Protein AF-A0A350IVI2-F1 (afdb_monomer_lite)

pLDDT: mean 86.67, std 11.13, range [50.38, 94.94]

Foldseek 3Di:
DQQPDQEEEAPDLDQVCCPPDHPHHYDYPPCSVVPPPDD

Structure (mmCIF, N/CA/C/O backbone):
data_AF-A0A350IVI2-F1
#
_entry.id   AF-A0A350IVI2-F1
#
loop_
_atom_site.group_PDB
_atom_site.id
_atom_site.type_symbol
_atom_site.label_atom_id
_atom_site.label_alt_id
_atom_site.label_comp_id
_atom_site.label_asym_id
_atom_site.label_entity_id
_atom_site.label_seq_id
_atom_site.pdbx_PDB_ins_code
_atom_site.Cartn_x
_atom_site.Cartn_y
_atom_site.Cartn_z
_atom_site.occupancy
_atom_site.B_iso_or_equiv
_atom_site.auth_seq_id
_atom_site.auth_comp_id
_atom_site.auth_asym_id
_atom_site.auth_atom_id
_atom_site.pdbx_PDB_model_num
ATOM 1 N N . VAL A 1 1 ? 3.900 -0.324 15.010 1.00 74.06 1 VAL A N 1
ATOM 2 C CA . VAL A 1 1 ? 3.322 0.989 14.610 1.00 74.06 1 VAL A CA 1
ATOM 3 C C . VAL A 1 1 ? 2.407 0.830 13.406 1.00 74.06 1 VAL A C 1
ATOM 5 O O . VAL A 1 1 ? 1.299 1.339 13.467 1.00 74.06 1 VAL A O 1
ATOM 8 N N . ILE A 1 2 ? 2.825 0.076 12.381 1.00 80.00 2 ILE A N 1
ATOM 9 C CA . ILE A 1 2 ? 2.020 -0.223 11.183 1.00 80.00 2 ILE A CA 1
ATOM 10 C C . ILE A 1 2 ? 0.650 -0.826 11.538 1.00 80.00 2 ILE A C 1
ATOM 12 O O . ILE A 1 2 ? -0.355 -0.337 11.051 1.00 80.00 2 ILE A O 1
ATOM 16 N N . ASP A 1 3 ? 0.566 -1.761 12.487 1.00 84.56 3 ASP A N 1
ATOM 17 C CA . ASP A 1 3 ? -0.726 -2.359 12.891 1.00 84.56 3 ASP A CA 1
ATOM 18 C C . ASP A 1 3 ? -1.741 -1.383 13.508 1.00 84.56 3 ASP A C 1
ATOM 20 O O . ASP A 1 3 ? -2.897 -1.735 13.721 1.00 84.56 3 ASP A O 1
ATOM 24 N N . ARG A 1 4 ? -1.314 -0.161 13.847 1.00 87.50 4 ARG A N 1
ATOM 25 C CA . ARG A 1 4 ? -2.197 0.894 14.360 1.00 87.50 4 ARG A CA 1
ATOM 26 C C . ARG A 1 4 ? -2.522 1.953 13.304 1.00 87.50 4 ARG A C 1
ATOM 28 O O . ARG A 1 4 ? -3.197 2.924 13.637 1.00 87.50 4 ARG A O 1
ATOM 35 N N . SER A 1 5 ? -2.021 1.825 12.073 1.00 88.94 5 SER A N 1
ATOM 36 C CA . SER A 1 5 ? -2.326 2.776 11.007 1.00 88.94 5 SER A CA 1
ATOM 37 C C . SER A 1 5 ? -3.679 2.461 10.364 1.00 88.94 5 SER A C 1
ATOM 39 O O . SER A 1 5 ? -4.064 1.307 10.207 1.00 88.94 5 SER A O 1
ATOM 41 N N . GLY A 1 6 ? -4.415 3.508 9.983 1.00 92.38 6 GLY A N 1
ATOM 42 C CA . GLY A 1 6 ? -5.640 3.358 9.185 1.00 92.38 6 GLY A CA 1
ATOM 43 C C . GLY A 1 6 ? -5.372 3.175 7.687 1.00 92.38 6 GLY A C 1
ATOM 44 O O . GLY A 1 6 ? -6.259 2.754 6.952 1.00 92.38 6 GLY A O 1
ATOM 45 N N . LEU A 1 7 ? -4.160 3.507 7.234 1.00 92.06 7 LEU A N 1
ATOM 46 C CA . LEU A 1 7 ? -3.707 3.415 5.849 1.00 92.06 7 LEU A CA 1
ATOM 47 C C . LEU A 1 7 ? -2.180 3.285 5.830 1.00 92.06 7 LEU A C 1
ATOM 49 O O . LEU A 1 7 ? -1.493 3.938 6.622 1.00 92.06 7 LEU A O 1
ATOM 53 N N . LEU A 1 8 ? -1.652 2.485 4.907 1.00 92.69 8 LEU A N 1
ATOM 54 C CA . LEU A 1 8 ? -0.236 2.480 4.546 1.00 92.69 8 LEU A CA 1
ATOM 55 C C . LEU A 1 8 ? -0.052 3.043 3.131 1.00 92.69 8 LEU A C 1
ATOM 57 O O . LEU A 1 8 ? -0.768 2.657 2.209 1.00 92.69 8 LEU A O 1
ATOM 61 N N . ILE A 1 9 ? 0.932 3.928 2.956 1.00 93.62 9 ILE A N 1
ATOM 62 C CA . ILE A 1 9 ? 1.336 4.451 1.646 1.00 93.62 9 ILE A CA 1
ATOM 63 C C . ILE A 1 9 ? 2.786 4.038 1.390 1.00 93.62 9 ILE A C 1
ATOM 65 O O . ILE A 1 9 ? 3.680 4.433 2.139 1.00 93.62 9 ILE A O 1
ATOM 69 N N . VAL A 1 10 ? 3.022 3.271 0.324 1.00 92.75 10 VAL A N 1
ATOM 70 C CA . VAL A 1 10 ? 4.369 2.933 -0.156 1.00 92.75 10 VAL A CA 1
ATOM 71 C C . VAL A 1 10 ? 4.740 3.918 -1.260 1.00 92.75 10 VAL A C 1
ATOM 73 O O . VAL A 1 10 ? 4.256 3.820 -2.385 1.00 92.75 10 VAL A O 1
ATOM 76 N N . ALA A 1 11 ? 5.580 4.895 -0.915 1.00 94.81 11 ALA A N 1
ATOM 77 C CA . ALA A 1 11 ? 5.984 5.991 -1.803 1.00 94.81 11 ALA A CA 1
ATOM 78 C C . ALA A 1 11 ? 7.447 5.905 -2.276 1.00 94.81 11 ALA A C 1
ATOM 80 O O . ALA A 1 11 ? 7.948 6.851 -2.881 1.00 94.81 11 ALA A O 1
ATOM 81 N N . THR A 1 12 ? 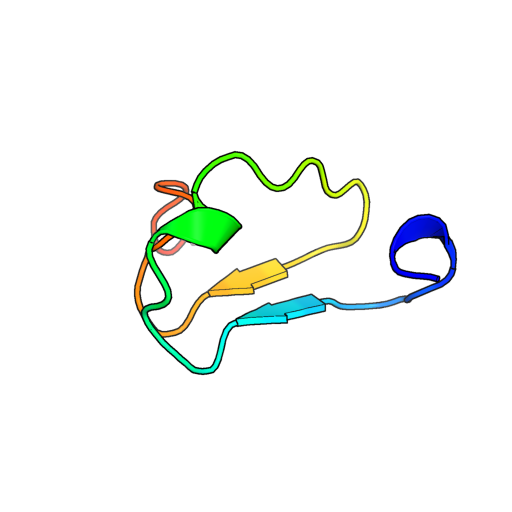8.108 4.769 -2.039 1.00 94.94 12 THR A N 1
ATOM 82 C CA . THR A 1 12 ? 9.479 4.496 -2.491 1.00 94.94 12 THR A CA 1
ATOM 83 C C . THR A 1 12 ? 9.613 3.008 -2.834 1.00 94.94 12 THR A C 1
ATOM 85 O O . THR A 1 12 ? 9.138 2.181 -2.052 1.00 94.94 12 THR A O 1
ATOM 88 N N . PRO A 1 13 ? 10.283 2.631 -3.939 1.00 93.69 13 PRO A N 1
ATOM 89 C CA . PRO A 1 13 ? 10.481 1.235 -4.327 1.00 93.69 13 PRO A CA 1
ATOM 90 C C . PRO A 1 13 ? 11.630 0.572 -3.546 1.00 93.69 13 PRO A C 1
ATOM 92 O O . PRO A 1 13 ? 12.659 0.216 -4.120 1.00 93.69 13 PRO A O 1
ATOM 95 N N . HIS A 1 14 ? 11.495 0.445 -2.223 1.00 94.44 14 HIS A N 1
ATOM 96 C CA . HIS A 1 14 ? 12.524 -0.196 -1.401 1.00 94.44 14 HIS A CA 1
ATOM 97 C C . HIS A 1 14 ? 12.356 -1.729 -1.397 1.00 94.44 14 HIS A C 1
ATOM 99 O O . HIS A 1 14 ? 11.269 -2.199 -1.056 1.00 94.44 14 HIS A O 1
ATOM 105 N N . PRO A 1 15 ? 13.399 -2.528 -1.711 1.00 90.69 15 PRO A N 1
ATOM 106 C CA . PRO A 1 15 ? 13.284 -3.991 -1.787 1.00 90.69 15 PRO A CA 1
ATOM 107 C C . PRO A 1 15 ? 12.764 -4.656 -0.503 1.00 90.69 15 PRO A C 1
ATOM 109 O O . PRO A 1 15 ? 11.993 -5.611 -0.568 1.00 90.69 15 PRO A O 1
ATOM 112 N N . GLU A 1 16 ? 13.131 -4.114 0.660 1.00 92.12 16 GLU A N 1
ATOM 113 C CA . GLU A 1 16 ? 12.712 -4.615 1.983 1.00 92.12 16 GLU A CA 1
ATOM 114 C C . GLU A 1 16 ? 11.217 -4.439 2.287 1.00 92.12 16 GLU A C 1
ATOM 116 O O . GLU A 1 16 ? 10.755 -4.866 3.334 1.00 92.12 16 GLU A O 1
ATOM 121 N N . TYR A 1 17 ? 10.439 -3.772 1.430 1.00 91.81 17 TYR A N 1
ATOM 122 C CA . TYR A 1 17 ? 8.991 -3.680 1.640 1.00 91.81 17 TYR A CA 1
ATOM 123 C C . TYR A 1 17 ? 8.239 -4.865 1.032 1.00 91.81 17 TYR A C 1
ATOM 125 O O . TYR A 1 17 ? 7.065 -5.040 1.327 1.00 91.81 17 TYR A O 1
ATOM 133 N N . SER A 1 18 ? 8.886 -5.684 0.199 1.00 89.94 18 SER A N 1
ATOM 134 C CA . SER A 1 18 ? 8.230 -6.762 -0.557 1.00 89.94 18 SER A CA 1
ATOM 135 C C . SER A 1 18 ? 7.602 -7.865 0.308 1.00 89.94 18 SER A C 1
ATOM 137 O O . SER A 1 18 ? 6.660 -8.520 -0.134 1.00 89.94 18 SER A O 1
ATOM 139 N N . ASP A 1 19 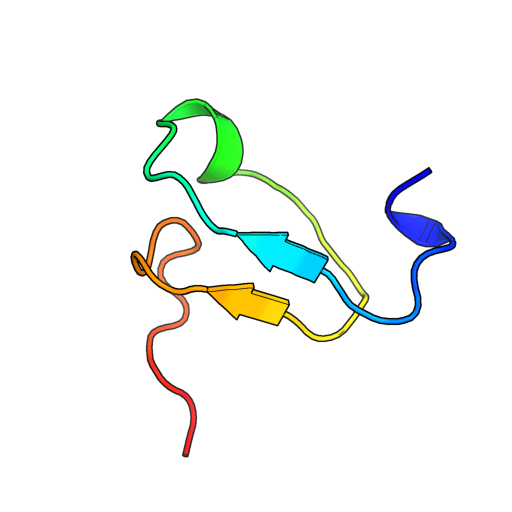? 8.071 -8.047 1.541 1.00 90.75 19 ASP A N 1
ATOM 140 C CA . ASP A 1 19 ? 7.580 -9.025 2.517 1.00 90.75 19 ASP A CA 1
ATOM 141 C C . ASP A 1 19 ? 6.797 -8.381 3.677 1.00 90.75 19 ASP A C 1
ATOM 143 O O . ASP A 1 19 ? 6.480 -9.034 4.681 1.00 90.75 19 ASP A O 1
ATOM 147 N N . LEU A 1 20 ? 6.447 -7.098 3.545 1.00 89.69 20 LEU A N 1
ATOM 148 C CA . LEU A 1 20 ? 5.724 -6.365 4.572 1.00 89.69 20 LEU A CA 1
ATOM 149 C C . LEU A 1 20 ? 4.312 -6.943 4.752 1.00 89.69 20 LEU A C 1
ATOM 151 O O . LEU A 1 20 ? 3.461 -6.876 3.864 1.00 89.69 20 LEU A O 1
ATOM 155 N N . HIS A 1 21 ? 4.042 -7.471 5.944 1.00 88.19 21 HIS A N 1
ATOM 156 C CA . HIS A 1 21 ? 2.720 -7.963 6.314 1.00 88.19 21 HIS A CA 1
ATOM 157 C C . HIS A 1 21 ? 1.887 -6.822 6.895 1.00 88.19 21 HIS A C 1
ATOM 159 O O . HIS A 1 21 ? 2.218 -6.265 7.940 1.00 88.19 21 HIS A O 1
ATOM 165 N N . VAL A 1 22 ? 0.799 -6.469 6.210 1.00 88.94 22 VAL A N 1
ATOM 166 C CA . VAL A 1 22 ? -0.028 -5.305 6.549 1.00 88.94 22 VAL A CA 1
ATOM 167 C C . VAL A 1 22 ? -1.494 -5.706 6.513 1.00 88.94 22 VAL A C 1
ATOM 169 O O . VAL A 1 22 ? -1.962 -6.278 5.534 1.00 88.94 22 VAL A O 1
ATOM 172 N N . GLN A 1 23 ? -2.216 -5.408 7.592 1.00 88.81 23 GLN A N 1
ATOM 173 C CA . GLN A 1 23 ? -3.663 -5.649 7.692 1.00 88.81 23 GLN A CA 1
ATOM 174 C C . GLN A 1 23 ? -4.489 -4.414 7.309 1.00 88.81 23 GLN A C 1
ATOM 176 O O . GLN A 1 23 ? -5.666 -4.523 6.970 1.00 88.81 23 GLN A O 1
ATOM 181 N N . ALA A 1 24 ? -3.879 -3.230 7.376 1.00 89.56 24 ALA A N 1
ATOM 182 C CA . ALA A 1 24 ? -4.496 -1.994 6.926 1.00 89.56 24 ALA A CA 1
ATOM 183 C C . ALA A 1 24 ? -4.575 -1.946 5.386 1.00 89.56 24 ALA A C 1
ATOM 185 O O . ALA A 1 24 ? -3.731 -2.540 4.710 1.00 89.56 24 ALA A O 1
ATOM 186 N N . PRO A 1 25 ? -5.537 -1.199 4.814 1.00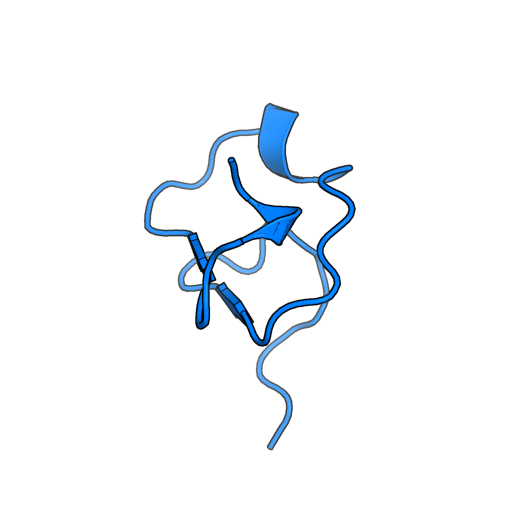 91.19 25 PRO A N 1
ATOM 187 C CA . PRO A 1 25 ? -5.530 -0.867 3.393 1.00 91.19 25 PRO A CA 1
ATOM 188 C C . PRO A 1 25 ? -4.188 -0.262 2.955 1.00 91.19 25 PRO A C 1
ATOM 190 O O . PRO A 1 25 ? -3.546 0.462 3.724 1.00 91.19 25 PRO A O 1
ATOM 193 N N . VAL A 1 26 ? -3.784 -0.530 1.709 1.00 92.38 26 VAL A N 1
ATOM 194 C CA . VAL A 1 26 ? -2.505 -0.064 1.157 1.00 92.38 26 VAL A CA 1
ATOM 195 C C . VAL A 1 26 ? -2.707 0.681 -0.158 1.00 92.38 26 VAL A C 1
ATOM 197 O O . VAL A 1 26 ? -3.406 0.201 -1.048 1.00 92.38 26 VAL A O 1
ATOM 200 N N . VAL A 1 27 ? -2.037 1.826 -0.295 1.00 93.38 27 VAL A N 1
ATOM 201 C CA . VAL A 1 27 ? -1.765 2.470 -1.584 1.00 93.38 27 VAL A CA 1
ATOM 202 C C . VAL A 1 27 ? -0.298 2.237 -1.925 1.00 93.38 27 VAL A C 1
ATOM 204 O O . VAL A 1 27 ? 0.596 2.757 -1.255 1.00 93.38 27 VAL A O 1
ATOM 207 N N . ASP A 1 28 ? -0.055 1.441 -2.961 1.00 92.25 28 ASP A N 1
ATOM 208 C CA . ASP A 1 28 ? 1.283 1.075 -3.415 1.00 92.25 28 ASP A CA 1
ATOM 209 C C . ASP A 1 28 ? 1.580 1.727 -4.767 1.00 92.25 28 ASP A C 1
ATOM 211 O O . ASP A 1 28 ? 1.121 1.272 -5.814 1.00 92.25 28 ASP A O 1
ATOM 215 N N . LEU A 1 29 ? 2.338 2.825 -4.737 1.00 93.00 29 LEU A N 1
ATOM 216 C CA . LEU A 1 29 ? 2.649 3.626 -5.925 1.00 93.00 29 LEU A CA 1
ATOM 217 C C . LEU A 1 29 ? 3.628 2.923 -6.874 1.00 93.00 29 LEU A C 1
ATOM 219 O O . LEU A 1 29 ? 3.748 3.316 -8.033 1.00 93.00 29 LEU A O 1
ATOM 223 N N . PHE A 1 30 ? 4.334 1.904 -6.383 1.00 92.88 30 PHE A N 1
ATOM 224 C CA . PHE A 1 30 ? 5.434 1.249 -7.086 1.00 92.88 30 PHE A CA 1
ATOM 225 C C . PHE A 1 30 ? 5.208 -0.252 -7.289 1.00 92.88 30 PHE A C 1
ATOM 227 O O . PHE A 1 30 ? 6.056 -0.915 -7.884 1.00 92.88 30 PHE A O 1
ATOM 234 N N . ASN A 1 31 ? 4.070 -0.780 -6.831 1.00 91.44 31 ASN A N 1
ATOM 235 C CA . ASN A 1 31 ? 3.729 -2.200 -6.866 1.00 91.44 31 ASN A CA 1
ATOM 236 C C . ASN A 1 31 ? 4.784 -3.097 -6.180 1.00 91.44 31 ASN A C 1
ATOM 238 O O . ASN A 1 31 ? 5.045 -4.217 -6.621 1.00 91.44 31 ASN A O 1
ATOM 242 N N . VAL A 1 32 ? 5.406 -2.609 -5.104 1.00 93.69 32 VAL A N 1
ATOM 243 C CA . VAL A 1 32 ? 6.422 -3.353 -4.340 1.00 93.69 32 VAL A CA 1
ATOM 244 C C . VAL A 1 32 ? 5.815 -4.543 -3.601 1.00 93.69 32 VAL A C 1
ATOM 246 O O . VAL A 1 32 ? 6.450 -5.587 -3.498 1.00 93.69 32 VAL A O 1
ATOM 249 N N . LEU A 1 33 ? 4.574 -4.415 -3.128 1.00 91.50 33 LEU A N 1
ATOM 250 C CA . LEU A 1 33 ? 3.850 -5.490 -2.449 1.00 91.50 33 LEU A CA 1
ATOM 251 C C . LEU A 1 33 ? 3.237 -6.502 -3.431 1.00 91.50 33 LEU A C 1
ATOM 253 O O . LEU A 1 33 ? 2.541 -7.420 -3.003 1.00 91.50 33 LEU A O 1
ATOM 257 N N . GLY A 1 34 ? 3.412 -6.311 -4.745 1.00 86.44 34 GLY A N 1
ATOM 258 C CA . GLY A 1 34 ? 2.940 -7.232 -5.784 1.00 86.44 34 GLY A CA 1
ATOM 25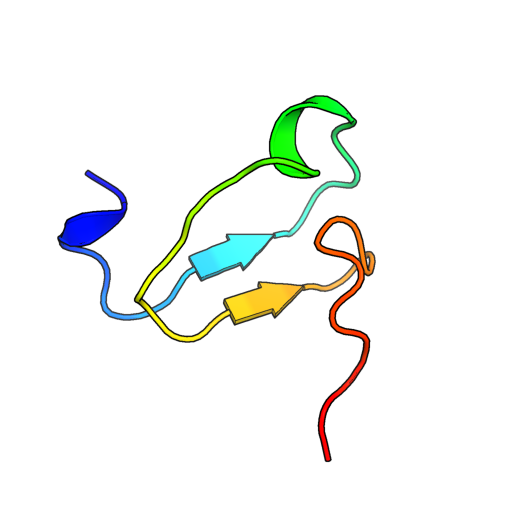9 C C . GLY A 1 34 ? 1.417 -7.381 -5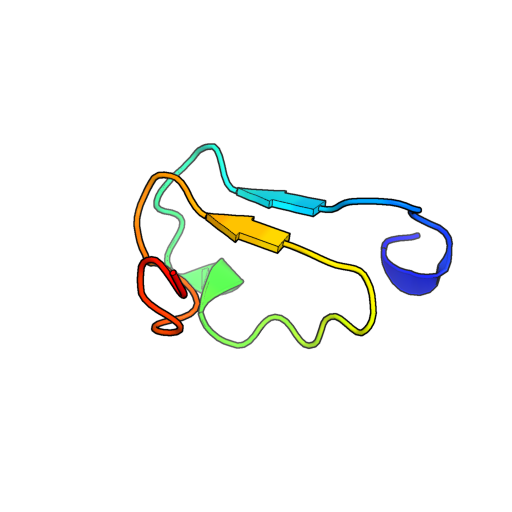.888 1.00 86.44 34 GLY A C 1
ATOM 260 O O . GLY A 1 34 ? 0.934 -8.261 -6.597 1.00 86.44 34 GLY A O 1
ATOM 261 N N . ASN A 1 35 ? 0.648 -6.535 -5.199 1.00 76.69 35 ASN A N 1
ATOM 262 C CA . ASN A 1 35 ?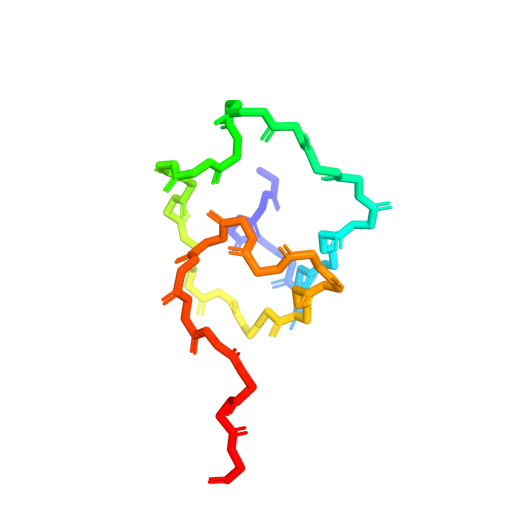 -0.814 -6.600 -5.169 1.00 76.69 35 ASN A CA 1
ATOM 263 C C . ASN A 1 35 ? -1.497 -5.843 -6.321 1.00 76.69 35 ASN A C 1
ATOM 265 O O . ASN A 1 35 ? -2.726 -5.879 -6.412 1.00 76.69 35 ASN A O 1
ATOM 269 N N . GLY A 1 36 ? -0.717 -5.207 -7.203 1.00 67.25 36 GLY A N 1
ATOM 270 C CA . GLY A 1 36 ? -1.196 -4.441 -8.349 1.00 67.25 36 GLY A CA 1
ATOM 271 C C . GLY A 1 36 ? -2.102 -3.271 -7.960 1.00 67.25 36 GLY A C 1
ATOM 272 O O . GLY A 1 36 ? -2.280 -2.939 -6.789 1.00 67.25 36 GLY A O 1
ATOM 273 N N . VAL A 1 37 ? -2.726 -2.658 -8.966 1.00 56.31 37 VAL A N 1
ATOM 274 C CA . VAL A 1 37 ? -3.900 -1.804 -8.752 1.00 56.31 37 VAL A CA 1
ATOM 275 C C . VAL A 1 37 ? -5.116 -2.730 -8.695 1.00 56.31 37 VAL A C 1
ATOM 277 O O . VAL A 1 37 ? -5.522 -3.268 -9.724 1.00 56.31 37 VAL A O 1
ATOM 280 N N . ARG A 1 38 ? -5.687 -2.955 -7.505 1.00 54.44 38 ARG A N 1
ATOM 281 C CA . ARG A 1 38 ? -6.998 -3.611 -7.374 1.00 54.44 38 ARG A CA 1
ATOM 282 C C . ARG A 1 38 ? -8.082 -2.567 -7.652 1.00 54.44 38 ARG A C 1
ATOM 284 O O . ARG A 1 38 ? -8.237 -1.644 -6.856 1.00 54.44 38 ARG A O 1
ATOM 291 N N . ILE A 1 39 ? -8.759 -2.698 -8.793 1.00 50.38 39 ILE A N 1
ATOM 292 C CA . ILE A 1 39 ? -9.956 -1.923 -9.163 1.00 50.38 39 ILE A CA 1
ATOM 293 C C . ILE A 1 39 ? -11.203 -2.693 -8.743 1.00 50.38 39 ILE A C 1
ATOM 295 O O . ILE A 1 39 ? -11.210 -3.926 -8.967 1.00 50.38 39 ILE A O 1
#

Secondary structure (DSSP, 8-state):
-GGG-S-EEE-S--GGGTT----S-EEESS-TTS-----

Sequence (39 aa):
VIDRSGLLIVATPHPEYSDLHVQAPVVDLFNVLGNGVRI

Radius of gyration: 9.59 Å; chains: 1; bounding box: 23×15×24 Å